Protein AF-A0A941NDY4-F1 (afdb_monomer_lite)

Radius of gyration: 21.11 Å; chains: 1; bounding box: 29×26×54 Å

pLDDT: mean 90.11, std 8.54, range [55.94, 98.06]

Secondary structure (DSSP, 8-state):
--HHHHHHHHHTTS-HHHHHHHHHHHHHHHHHHHHHPPPHHHHHHHHHHHT-SSPPP--HHHHHHHHHHH--

Structure (mmCIF, N/CA/C/O backbone):
data_AF-A0A941NDY4-F1
#
_entry.id   AF-A0A941NDY4-F1
#
loop_
_atom_site.group_PDB
_atom_site.id
_atom_site.type_symbol
_atom_site.label_atom_id
_atom_site.label_alt_id
_atom_site.label_comp_id
_atom_site.label_asym_id
_atom_site.label_entity_id
_atom_site.label_seq_id
_atom_site.pdbx_PDB_ins_code
_atom_site.Cartn_x
_atom_site.Cartn_y
_atom_site.Cartn_z
_atom_site.occupancy
_atom_site.B_iso_or_equiv
_atom_site.auth_seq_id
_atom_site.auth_comp_id
_atom_site.auth_asym_id
_atom_site.auth_atom_id
_atom_site.pdbx_PDB_model_num
ATOM 1 N N . MET A 1 1 ? -8.773 -15.756 15.366 1.00 79.25 1 MET A N 1
ATOM 2 C CA . MET A 1 1 ? -8.771 -14.286 15.333 1.00 79.25 1 MET A CA 1
ATOM 3 C C . MET A 1 1 ? -7.943 -13.840 14.141 1.00 79.25 1 MET A C 1
ATOM 5 O O . MET A 1 1 ? -6.804 -14.282 14.022 1.00 79.25 1 MET A O 1
ATOM 9 N N . THR A 1 2 ? -8.517 -13.068 13.228 1.00 96.19 2 THR A N 1
ATOM 10 C CA . THR A 1 2 ? -7.810 -12.511 12.067 1.00 96.19 2 THR A CA 1
ATOM 11 C C . THR A 1 2 ? -6.873 -11.381 12.508 1.00 96.19 2 THR A C 1
ATOM 13 O O . THR A 1 2 ? -7.039 -10.810 13.586 1.00 96.19 2 THR A O 1
ATOM 16 N N . LYS A 1 3 ? -5.885 -11.024 11.677 1.00 92.88 3 LYS A N 1
ATOM 17 C CA . LYS A 1 3 ? -5.020 -9.862 11.958 1.00 92.88 3 LYS A CA 1
ATOM 18 C C . LYS A 1 3 ? -5.816 -8.557 12.064 1.00 92.88 3 LYS A C 1
ATOM 20 O O . LYS A 1 3 ? -5.468 -7.706 12.873 1.00 92.88 3 LYS A O 1
ATOM 25 N N . LEU A 1 4 ? -6.903 -8.433 11.297 1.00 92.12 4 LEU A N 1
ATOM 26 C CA . LEU A 1 4 ? -7.815 -7.292 11.365 1.00 92.12 4 LEU A CA 1
ATOM 27 C C . LEU A 1 4 ? -8.478 -7.195 12.745 1.00 92.12 4 LEU A C 1
ATOM 29 O O . LEU A 1 4 ? -8.454 -6.142 13.373 1.00 92.12 4 LEU A O 1
ATOM 33 N N . GLU A 1 5 ? -9.018 -8.307 13.246 1.00 96.19 5 GLU A N 1
ATOM 34 C CA . GLU A 1 5 ? -9.641 -8.359 14.573 1.00 96.19 5 GLU A CA 1
ATOM 35 C C . GLU A 1 5 ? -8.649 -8.007 15.690 1.00 96.19 5 GLU A C 1
ATOM 37 O O . GLU A 1 5 ? -9.011 -7.299 16.627 1.00 96.19 5 GLU A O 1
ATOM 42 N N . GLN A 1 6 ?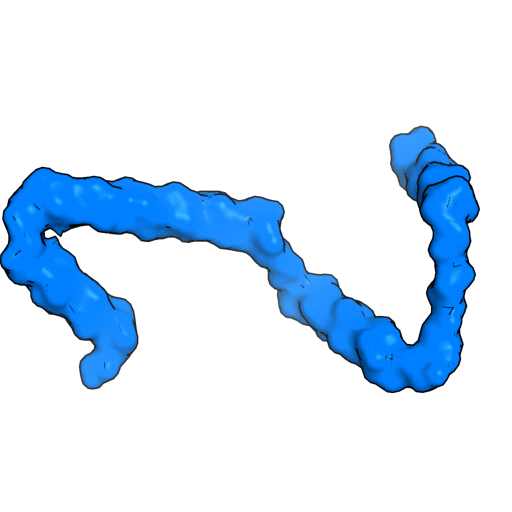 -7.396 -8.465 15.582 1.00 96.06 6 GLN A N 1
ATOM 43 C CA . GLN A 1 6 ? -6.337 -8.120 16.537 1.00 96.06 6 GLN A CA 1
ATOM 44 C C . GLN A 1 6 ? -6.020 -6.622 16.515 1.00 96.06 6 GLN A C 1
ATOM 46 O O . GLN A 1 6 ? -5.964 -6.002 17.572 1.00 96.06 6 GLN A O 1
ATOM 51 N N . VAL A 1 7 ? -5.861 -6.025 15.328 1.00 94.25 7 VAL A N 1
ATOM 52 C CA . VAL A 1 7 ? -5.519 -4.599 15.216 1.00 94.25 7 VAL A CA 1
ATOM 53 C C . VAL A 1 7 ? -6.641 -3.713 15.757 1.00 94.25 7 VAL A C 1
ATOM 55 O O . VAL A 1 7 ? -6.372 -2.787 16.513 1.00 94.25 7 VAL A O 1
ATOM 58 N N . ILE A 1 8 ? -7.907 -4.044 15.471 1.00 95.19 8 ILE A N 1
ATOM 59 C CA . ILE A 1 8 ? -9.064 -3.314 16.012 1.00 95.19 8 ILE A CA 1
ATOM 60 C C . ILE A 1 8 ? -9.096 -3.416 17.540 1.00 95.19 8 ILE A C 1
ATOM 62 O O . ILE A 1 8 ? -9.400 -2.435 18.219 1.00 95.19 8 ILE A O 1
ATOM 66 N N . ALA A 1 9 ? -8.790 -4.594 18.093 1.00 96.94 9 ALA A N 1
ATOM 67 C CA . ALA A 1 9 ? -8.758 -4.793 19.536 1.00 96.94 9 ALA A CA 1
ATOM 68 C C . ALA A 1 9 ? -7.662 -3.960 20.218 1.00 96.94 9 ALA A C 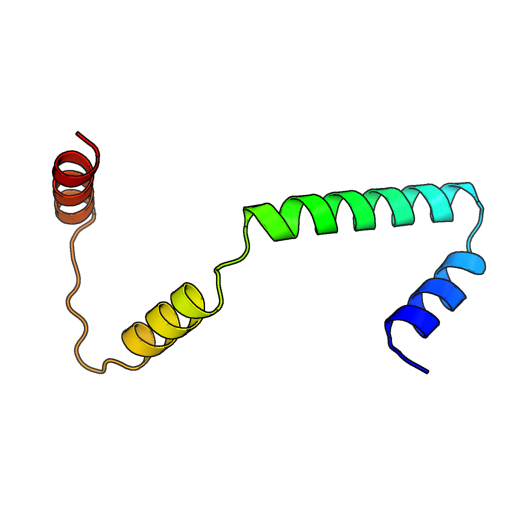1
ATOM 70 O O . ALA A 1 9 ? -7.912 -3.427 21.296 1.00 96.94 9 ALA A O 1
ATOM 71 N N . GLU A 1 10 ? -6.481 -3.822 19.610 1.00 96.38 10 GLU A N 1
ATOM 72 C CA . GLU A 1 10 ? -5.409 -2.973 20.146 1.00 96.38 10 GLU A CA 1
ATOM 73 C C . GLU A 1 10 ? -5.719 -1.479 19.997 1.00 96.38 10 GLU A C 1
ATOM 75 O O . GLU A 1 10 ? -5.550 -0.732 20.958 1.00 96.38 10 GLU A O 1
ATOM 80 N N . LEU A 1 11 ? -6.258 -1.043 18.853 1.00 95.56 11 LEU A N 1
ATOM 81 C CA . LEU A 1 11 ? -6.643 0.358 18.638 1.00 95.56 11 LEU A CA 1
ATOM 82 C C . LEU A 1 11 ? -7.656 0.829 19.680 1.00 95.56 11 LEU A C 1
ATOM 84 O O . LEU A 1 11 ? -7.483 1.886 20.274 1.00 95.56 11 LEU A O 1
ATOM 88 N N . LYS A 1 12 ? -8.661 0.005 19.991 1.00 96.31 12 LYS A N 1
ATOM 89 C CA . LYS A 1 12 ? -9.682 0.335 20.999 1.00 96.31 12 LYS A CA 1
ATOM 90 C C . LYS A 1 12 ? -9.138 0.529 22.418 1.00 96.31 12 LYS A C 1
ATOM 92 O O . LYS A 1 12 ? -9.861 1.057 23.259 1.00 96.31 12 LYS A O 1
ATOM 97 N N . LYS A 1 13 ? -7.910 0.086 22.712 1.00 97.38 13 LYS A N 1
ATOM 98 C CA . LYS A 1 13 ? -7.261 0.307 24.017 1.00 97.38 13 LYS A CA 1
ATOM 99 C C . LYS A 1 13 ? -6.581 1.674 24.115 1.00 97.38 13 LYS A C 1
ATOM 101 O O . LYS A 1 13 ? -6.220 2.075 25.218 1.00 97.38 13 LYS A O 1
ATOM 106 N N . LEU A 1 14 ? -6.366 2.356 22.991 1.00 97.38 14 LEU A N 1
ATOM 107 C CA . LEU A 1 14 ? -5.708 3.659 22.951 1.00 97.38 14 LEU A CA 1
ATOM 108 C C . LEU A 1 14 ? -6.657 4.783 23.404 1.00 97.38 14 LEU A C 1
ATOM 110 O O . LEU A 1 14 ? -7.878 4.608 23.362 1.00 97.38 14 LEU A O 1
ATOM 114 N N . PRO A 1 15 ? -6.129 5.952 23.801 1.00 98.06 15 PRO A N 1
ATOM 115 C CA . PRO A 1 15 ? -6.931 7.160 23.979 1.00 98.06 15 PRO A CA 1
ATOM 116 C C . PRO A 1 15 ? -7.679 7.556 22.693 1.00 98.06 15 PRO A C 1
ATOM 118 O O . PRO A 1 15 ? -7.165 7.286 21.603 1.00 98.06 15 PRO A O 1
ATOM 121 N N . PRO A 1 16 ? -8.854 8.209 22.786 1.00 96.31 16 PRO A N 1
ATOM 122 C CA . PRO A 1 16 ? -9.648 8.589 21.617 1.00 96.31 16 PRO A CA 1
ATOM 123 C C . PRO A 1 16 ? -8.873 9.395 20.570 1.00 96.31 16 PRO A C 1
ATOM 125 O O . PRO A 1 16 ? -9.002 9.111 19.385 1.00 96.31 16 PRO A O 1
ATOM 128 N N . GLU A 1 17 ? -8.023 10.338 20.988 1.00 94.50 17 GLU A N 1
ATOM 129 C CA . GLU A 1 17 ? -7.213 11.129 20.056 1.00 94.50 17 GLU A CA 1
ATOM 130 C C . GLU A 1 17 ? -6.263 10.257 19.225 1.00 94.50 17 GLU A C 1
ATOM 132 O O . GLU A 1 17 ? -6.170 10.413 18.013 1.00 94.50 17 GLU A O 1
ATOM 137 N N . MET A 1 18 ? -5.641 9.254 19.849 1.00 94.75 18 MET A N 1
ATOM 138 C CA . MET A 1 18 ? -4.759 8.328 19.144 1.00 94.75 18 MET A CA 1
ATOM 139 C C . MET A 1 18 ? -5.549 7.372 18.249 1.00 94.75 18 MET A C 1
ATOM 141 O O . MET A 1 18 ? -5.056 6.978 17.198 1.00 94.75 18 MET A O 1
ATOM 145 N N . GLN A 1 19 ? -6.764 6.979 18.643 1.00 96.50 19 GLN A N 1
ATOM 146 C CA . GLN A 1 19 ? -7.619 6.155 17.786 1.00 96.50 19 GLN A CA 1
ATOM 147 C C . GLN A 1 19 ? -7.923 6.861 16.463 1.00 96.50 19 GLN A C 1
ATOM 149 O O . GLN A 1 19 ? -7.804 6.229 15.414 1.00 96.50 19 GLN A O 1
ATOM 154 N N . GLU A 1 20 ? -8.264 8.151 16.516 1.00 95.94 20 GLU A N 1
ATOM 155 C CA . GLU A 1 20 ? -8.519 8.972 15.328 1.00 95.94 20 GLU A CA 1
ATOM 156 C C . GLU A 1 20 ? -7.260 9.151 14.471 1.00 95.94 20 GLU A C 1
ATOM 158 O O . GLU A 1 20 ? -7.316 8.922 13.264 1.00 95.94 20 GLU A O 1
ATOM 163 N N . ASP A 1 21 ? -6.107 9.451 15.081 1.00 95.38 21 ASP A N 1
ATOM 164 C CA . ASP A 1 21 ? -4.838 9.593 14.351 1.00 95.38 21 ASP A CA 1
ATOM 165 C C . ASP A 1 21 ? -4.474 8.311 13.578 1.00 95.38 21 ASP A C 1
ATOM 167 O O . ASP A 1 21 ? -4.130 8.347 12.392 1.00 95.38 21 ASP A O 1
ATOM 171 N N . TRP A 1 22 ? -4.586 7.148 14.229 1.00 95.75 22 TRP A N 1
ATOM 172 C CA . TRP A 1 22 ? -4.335 5.859 13.580 1.00 95.75 22 TRP A CA 1
ATOM 173 C C . TRP A 1 22 ? -5.382 5.538 12.510 1.00 95.75 22 TRP A C 1
ATOM 175 O O . TRP A 1 22 ? -5.024 5.021 11.450 1.00 95.75 22 TRP A O 1
ATOM 185 N N . ALA A 1 23 ? -6.661 5.830 12.760 1.00 93.00 23 ALA A N 1
ATOM 186 C CA . ALA A 1 23 ? -7.725 5.604 11.787 1.00 93.00 23 ALA A CA 1
ATOM 187 C C . ALA A 1 23 ? -7.506 6.433 10.514 1.00 93.00 23 ALA A C 1
ATOM 189 O O . ALA A 1 23 ? -7.604 5.879 9.419 1.00 93.00 23 ALA A O 1
ATOM 190 N N . ALA A 1 24 ? -7.141 7.710 10.651 1.00 92.06 24 ALA A N 1
ATOM 191 C CA . ALA A 1 24 ? -6.804 8.583 9.530 1.00 92.06 24 ALA A CA 1
ATOM 192 C C . ALA A 1 24 ? -5.646 8.009 8.703 1.00 92.06 24 ALA A C 1
ATOM 194 O O . ALA A 1 24 ? -5.788 7.824 7.498 1.00 92.06 24 ALA A O 1
ATOM 195 N N . MET A 1 25 ? -4.553 7.599 9.356 1.00 92.06 25 MET A N 1
ATOM 196 C CA . MET A 1 25 ? -3.408 6.994 8.667 1.00 92.06 25 MET A CA 1
ATOM 197 C C . MET A 1 25 ? -3.792 5.722 7.890 1.00 92.06 25 MET A C 1
ATOM 199 O O . MET A 1 25 ? -3.313 5.502 6.778 1.00 92.06 25 MET A O 1
ATOM 203 N N . PHE A 1 26 ? -4.650 4.861 8.448 1.00 91.06 26 PHE A N 1
ATOM 204 C CA . PHE A 1 26 ? -5.113 3.669 7.730 1.00 91.06 26 PHE A CA 1
ATOM 205 C C . PHE A 1 26 ? -6.005 4.012 6.538 1.00 91.06 26 PHE A C 1
ATOM 207 O O . PHE A 1 26 ? -5.890 3.359 5.503 1.00 91.06 26 PHE A O 1
ATOM 214 N N . LEU A 1 27 ? -6.884 5.007 6.668 1.00 89.56 27 LEU A N 1
ATOM 215 C CA . LEU A 1 27 ? -7.738 5.461 5.571 1.00 89.56 27 LEU A CA 1
ATOM 216 C C . LEU A 1 27 ? -6.911 6.068 4.435 1.00 89.56 27 LEU A C 1
ATOM 218 O O . LEU A 1 27 ? -7.127 5.699 3.281 1.00 89.56 27 LEU A O 1
ATOM 222 N N . ASP A 1 28 ? -5.921 6.899 4.763 1.00 87.50 28 ASP A N 1
ATOM 223 C CA . ASP A 1 28 ? -4.984 7.465 3.789 1.00 87.50 28 ASP A CA 1
ATOM 224 C C . ASP A 1 28 ? -4.209 6.355 3.070 1.00 87.50 28 ASP A C 1
ATOM 226 O O . ASP A 1 28 ? -4.148 6.321 1.842 1.00 87.50 28 ASP A O 1
ATOM 230 N N . GLN A 1 29 ? -3.690 5.376 3.817 1.00 84.62 29 GLN A N 1
ATOM 231 C CA . GLN A 1 29 ? -2.963 4.248 3.238 1.00 84.62 29 GLN A CA 1
ATOM 232 C C . GLN A 1 29 ? -3.846 3.391 2.320 1.00 84.62 29 GLN A C 1
ATOM 234 O O . GLN A 1 29 ? -3.363 2.894 1.305 1.00 84.62 29 GLN A O 1
ATOM 239 N N . LEU A 1 30 ? -5.122 3.189 2.659 1.00 84.50 30 LEU A N 1
ATOM 240 C CA . LEU A 1 30 ? -6.061 2.458 1.804 1.00 84.50 30 LEU A CA 1
ATOM 241 C C . LEU A 1 30 ? -6.344 3.223 0.506 1.00 84.50 30 LEU A C 1
ATOM 243 O O . LEU A 1 30 ? -6.362 2.615 -0.565 1.00 84.50 30 LEU A O 1
ATOM 247 N N . ASP A 1 31 ? -6.502 4.544 0.581 1.00 82.12 31 ASP A N 1
ATOM 248 C CA . ASP A 1 31 ? -6.704 5.393 -0.594 1.00 82.12 31 ASP A CA 1
ATOM 249 C C . ASP A 1 31 ? -5.449 5.448 -1.490 1.00 82.12 31 ASP A C 1
ATOM 251 O O . ASP A 1 31 ? -5.537 5.358 -2.717 1.00 82.12 31 ASP A O 1
ATOM 255 N N . GLU A 1 32 ? -4.255 5.505 -0.895 1.00 76.75 32 GLU A N 1
ATOM 256 C CA . GLU A 1 32 ? -2.982 5.468 -1.620 1.00 76.75 32 GLU A CA 1
ATOM 257 C C . GLU A 1 32 ? -2.649 4.089 -2.197 1.00 76.75 32 GLU A C 1
ATOM 259 O O . GLU A 1 32 ? -2.122 3.999 -3.311 1.00 76.75 32 GLU A O 1
ATOM 264 N N . GLN A 1 33 ? -2.964 2.999 -1.490 1.00 65.31 33 GLN A N 1
ATOM 265 C CA . GLN A 1 33 ? -2.695 1.645 -1.978 1.00 65.31 33 GLN A CA 1
ATOM 266 C C . GLN A 1 33 ? -3.377 1.391 -3.318 1.00 65.31 33 GLN A C 1
ATOM 268 O O . GLN A 1 33 ? -2.779 0.771 -4.197 1.00 65.31 33 GLN A O 1
ATOM 273 N N . HIS A 1 34 ? -4.582 1.913 -3.527 1.00 62.41 34 HIS A N 1
ATOM 274 C CA . HIS A 1 34 ? -5.255 1.796 -4.818 1.00 62.41 34 HIS A CA 1
ATOM 275 C C . HIS A 1 34 ? -4.575 2.596 -5.938 1.00 62.41 34 HIS A C 1
ATOM 277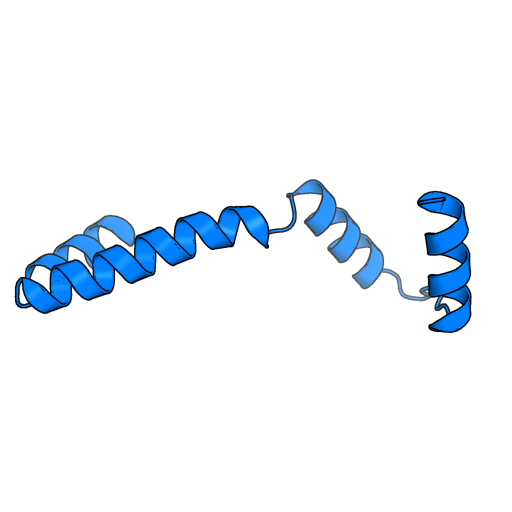 O O . HIS A 1 34 ? -4.734 2.249 -7.106 1.00 62.41 34 HIS A O 1
ATOM 283 N N . ARG A 1 35 ? -3.789 3.629 -5.613 1.00 68.12 35 ARG A N 1
ATOM 284 C CA . ARG A 1 35 ? -3.084 4.454 -6.608 1.00 68.12 35 ARG A CA 1
ATOM 285 C C . ARG A 1 35 ? -1.717 3.903 -7.008 1.00 68.12 35 ARG A C 1
ATOM 287 O O . ARG A 1 35 ? -1.289 4.150 -8.132 1.00 68.12 35 ARG A O 1
ATOM 294 N N . TYR A 1 36 ? -1.032 3.185 -6.115 1.00 68.06 36 TYR A N 1
ATOM 295 C CA . TYR A 1 36 ? 0.362 2.758 -6.325 1.00 68.06 36 TYR A CA 1
ATOM 296 C C . TYR A 1 36 ? 0.576 1.241 -6.375 1.00 68.06 36 TYR A C 1
ATOM 298 O O . TYR A 1 36 ? 1.720 0.787 -6.452 1.00 68.06 36 TYR A O 1
ATOM 306 N N . THR A 1 37 ? -0.485 0.434 -6.331 1.00 78.81 37 THR A N 1
ATOM 307 C CA . THR A 1 37 ? -0.362 -1.019 -6.501 1.00 78.81 37 THR A CA 1
ATOM 308 C C . THR A 1 37 ? -0.417 -1.412 -7.972 1.00 78.81 37 THR A C 1
ATOM 310 O O . THR A 1 37 ? -1.202 -0.885 -8.758 1.00 78.81 37 THR A O 1
ATOM 313 N N . LEU A 1 38 ? 0.447 -2.355 -8.347 1.00 82.50 38 LEU A N 1
ATOM 314 C CA . LEU A 1 38 ? 0.348 -3.032 -9.633 1.00 82.50 38 LEU A CA 1
ATOM 315 C C . LEU A 1 38 ? -0.839 -3.998 -9.597 1.00 82.50 38 LEU A C 1
ATOM 317 O O . LEU A 1 38 ? -1.070 -4.657 -8.582 1.00 82.50 38 LEU A O 1
ATOM 321 N N . THR A 1 39 ? -1.557 -4.118 -10.710 1.00 87.50 39 THR A N 1
ATOM 322 C CA . THR A 1 39 ? -2.553 -5.181 -10.883 1.00 87.50 39 THR A CA 1
ATOM 323 C C . THR A 1 39 ? -1.873 -6.551 -10.878 1.00 87.50 39 THR A C 1
ATOM 325 O O . THR A 1 39 ? -0.682 -6.659 -11.178 1.00 87.50 39 THR A O 1
ATOM 328 N N . ASP A 1 40 ? -2.623 -7.619 -10.598 1.00 88.19 40 ASP A N 1
ATOM 329 C CA . ASP A 1 40 ? -2.077 -8.984 -10.620 1.00 88.19 40 ASP A CA 1
ATOM 330 C C . ASP A 1 40 ? -1.392 -9.311 -11.959 1.00 88.19 40 ASP A C 1
ATOM 332 O O . ASP A 1 40 ? -0.305 -9.885 -11.983 1.00 88.19 40 ASP A O 1
ATOM 336 N N . GLU A 1 41 ? -1.972 -8.864 -13.076 1.00 92.00 41 GLU A N 1
ATOM 337 C CA . GLU A 1 41 ? -1.391 -9.016 -14.414 1.00 92.00 41 GLU A CA 1
ATOM 338 C C . GLU A 1 41 ? -0.054 -8.271 -14.558 1.00 92.00 41 GLU A C 1
ATOM 340 O O . GLU A 1 41 ? 0.921 -8.818 -15.077 1.00 92.00 41 GLU A O 1
ATOM 345 N N . GLN A 1 42 ? 0.026 -7.036 -14.056 1.00 91.50 42 GLN A N 1
ATOM 346 C CA . GLN A 1 42 ? 1.265 -6.258 -14.064 1.00 91.50 42 GLN A CA 1
ATOM 347 C C . GLN A 1 42 ? 2.341 -6.901 -13.178 1.00 91.50 42 GLN A C 1
ATOM 349 O O . GLN A 1 42 ? 3.516 -6.912 -13.549 1.00 91.50 42 GLN A O 1
ATOM 354 N N . VAL A 1 43 ? 1.958 -7.464 -12.029 1.00 94.06 43 VAL A N 1
ATOM 355 C CA . VAL A 1 43 ? 2.873 -8.196 -11.143 1.00 94.06 43 VAL A CA 1
ATOM 356 C C . VAL A 1 43 ? 3.411 -9.450 -11.832 1.00 94.06 43 VAL A C 1
ATOM 358 O O . VAL A 1 43 ? 4.618 -9.697 -11.777 1.00 94.06 43 VAL A O 1
ATOM 361 N N . GLU A 1 44 ? 2.559 -10.226 -12.501 1.00 96.06 44 GLU A N 1
ATOM 362 C CA . GLU A 1 44 ? 2.988 -11.408 -13.256 1.00 96.06 44 GLU A CA 1
ATOM 363 C C . GLU A 1 44 ? 3.935 -11.045 -14.404 1.00 96.06 44 GLU A C 1
ATOM 365 O O . GLU A 1 44 ? 4.959 -11.705 -14.590 1.00 96.06 44 GLU A O 1
ATOM 370 N N . GLU A 1 45 ? 3.680 -9.949 -15.123 1.00 94.62 45 GLU A N 1
ATOM 371 C CA . GLU A 1 45 ? 4.592 -9.473 -16.167 1.00 94.62 45 GLU A CA 1
ATOM 372 C C . GLU A 1 45 ? 5.957 -9.055 -15.595 1.00 94.62 45 GLU A C 1
ATOM 374 O O . GLU A 1 45 ? 7.000 -9.397 -16.163 1.00 94.62 45 GLU A O 1
ATOM 379 N N . VAL A 1 46 ? 5.984 -8.370 -14.445 1.00 93.44 46 VAL A N 1
ATOM 380 C CA . VAL A 1 46 ? 7.242 -8.040 -13.755 1.00 93.44 46 VAL A CA 1
ATOM 381 C C . VAL A 1 46 ? 7.983 -9.316 -13.354 1.00 93.44 46 VAL A C 1
ATOM 383 O O . VAL A 1 46 ? 9.174 -9.445 -13.647 1.00 93.44 46 VAL A O 1
ATOM 386 N N . ARG A 1 47 ? 7.290 -10.291 -12.751 1.00 94.88 47 ARG A N 1
ATOM 387 C CA . ARG A 1 47 ? 7.878 -11.588 -12.372 1.00 94.88 47 ARG A CA 1
ATOM 388 C C . ARG A 1 47 ? 8.455 -12.319 -13.582 1.00 94.88 47 ARG A C 1
ATOM 390 O O . ARG A 1 47 ? 9.593 -12.786 -13.519 1.00 94.88 47 ARG A O 1
ATOM 397 N N . ARG A 1 48 ? 7.718 -12.368 -14.696 1.00 94.88 48 ARG A N 1
ATOM 398 C CA . ARG A 1 48 ? 8.163 -12.990 -15.951 1.00 94.88 48 ARG A CA 1
ATOM 399 C C . ARG A 1 48 ? 9.440 -12.336 -16.478 1.00 94.88 48 ARG A C 1
ATOM 401 O O . ARG A 1 48 ? 10.371 -13.050 -16.838 1.00 94.88 48 ARG A O 1
ATOM 408 N N . ARG A 1 49 ? 9.509 -10.998 -16.500 1.00 92.06 49 ARG A N 1
ATOM 409 C CA . ARG A 1 49 ? 10.709 -10.262 -16.945 1.00 92.06 49 ARG A CA 1
ATOM 410 C C . ARG A 1 49 ? 11.901 -10.468 -16.021 1.00 92.06 49 ARG A C 1
ATOM 412 O O . ARG A 1 49 ? 13.016 -10.599 -16.507 1.00 92.06 49 ARG A O 1
ATOM 419 N N . MET A 1 50 ? 11.679 -10.519 -14.709 1.00 92.00 50 MET A N 1
ATOM 420 C CA . MET A 1 50 ? 12.746 -10.782 -13.739 1.00 92.00 50 MET A CA 1
ATOM 421 C C . MET A 1 50 ? 13.318 -12.201 -13.847 1.00 92.00 50 MET A C 1
ATOM 423 O O . MET A 1 50 ? 14.478 -12.415 -13.508 1.00 92.00 50 MET A O 1
ATOM 427 N N . ALA A 1 51 ? 12.517 -13.169 -14.299 1.00 95.38 51 ALA A N 1
ATOM 428 C CA . ALA A 1 51 ? 12.955 -14.548 -14.493 1.00 95.38 51 ALA A CA 1
ATOM 429 C C . ALA A 1 51 ? 13.753 -14.767 -15.795 1.00 95.38 51 ALA A C 1
ATOM 431 O O . ALA A 1 51 ? 14.356 -15.832 -15.966 1.00 95.38 51 ALA A O 1
ATOM 432 N N . ASP A 1 52 ? 13.766 -13.793 -16.711 1.00 94.56 52 ASP A N 1
ATOM 433 C CA . ASP A 1 52 ? 14.537 -13.868 -17.950 1.00 94.56 52 ASP A CA 1
ATOM 434 C C . ASP A 1 52 ? 16.042 -13.778 -17.655 1.00 94.56 52 ASP A C 1
ATOM 436 O O . ASP A 1 52 ? 16.530 -12.822 -17.052 1.00 94.56 52 ASP A O 1
ATOM 440 N N . LYS A 1 53 ? 16.794 -14.793 -18.089 1.00 93.19 53 LYS A N 1
ATOM 441 C CA . LYS A 1 53 ? 18.246 -14.877 -17.879 1.00 93.19 53 LYS A CA 1
ATOM 442 C C . LYS A 1 53 ? 19.045 -14.038 -18.873 1.00 93.19 53 LYS A C 1
ATOM 444 O O . LYS A 1 53 ? 20.242 -13.860 -18.661 1.00 93.19 53 LYS A O 1
ATOM 449 N N . ASN A 1 54 ? 18.423 -13.562 -19.951 1.00 92.56 54 ASN A N 1
ATOM 450 C CA . ASN A 1 54 ? 19.071 -12.711 -20.943 1.00 92.56 54 ASN A CA 1
ATOM 451 C C . A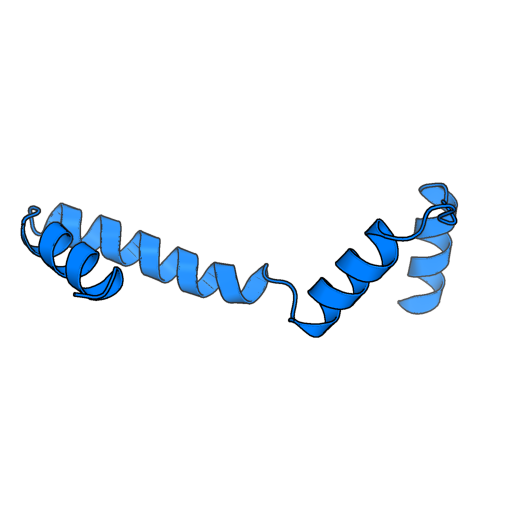SN A 1 54 ? 18.169 -11.526 -21.332 1.00 92.56 54 ASN A C 1
ATOM 453 O O . ASN A 1 54 ? 17.702 -11.445 -22.471 1.00 92.56 54 ASN A O 1
ATOM 457 N N . PRO A 1 55 ? 17.902 -10.613 -20.386 1.00 89.38 55 PRO A N 1
ATOM 458 C CA . PRO A 1 55 ? 16.999 -9.501 -20.621 1.00 89.38 55 PRO A CA 1
ATOM 459 C C . PRO A 1 55 ? 17.582 -8.505 -21.629 1.00 89.38 55 PRO A C 1
ATOM 461 O O . PRO A 1 55 ? 18.778 -8.208 -21.646 1.00 89.38 55 PRO A O 1
ATOM 464 N N . VAL A 1 56 ? 16.700 -7.929 -22.445 1.00 88.44 56 VAL A N 1
ATOM 465 C CA . VAL A 1 56 ? 17.049 -6.814 -23.330 1.00 88.44 56 VAL A CA 1
ATOM 466 C C . VAL A 1 56 ? 17.013 -5.518 -22.528 1.00 88.44 56 VAL A C 1
ATOM 468 O O . VAL A 1 56 ? 15.954 -5.096 -22.060 1.00 88.44 56 VAL A O 1
ATOM 471 N N . TYR A 1 57 ? 18.167 -4.872 -22.398 1.00 88.62 57 TYR A N 1
ATOM 472 C CA . TYR A 1 57 ? 18.281 -3.555 -21.781 1.00 88.62 57 TYR A CA 1
ATOM 473 C C . TYR A 1 57 ? 18.124 -2.446 -22.815 1.00 88.62 57 TYR A C 1
ATOM 475 O O . TYR A 1 57 ? 18.418 -2.618 -23.996 1.00 88.62 57 TYR A O 1
ATOM 483 N N . LEU A 1 58 ? 17.672 -1.295 -22.337 1.00 90.50 58 LEU A N 1
ATOM 484 C CA . LEU A 1 58 ? 17.629 -0.055 -23.093 1.00 90.50 58 LEU A CA 1
ATOM 485 C C . LEU A 1 58 ? 18.358 1.005 -22.287 1.00 90.50 58 LEU A C 1
ATOM 487 O O . LEU A 1 58 ? 18.274 1.034 -21.055 1.00 90.50 58 LEU A O 1
ATOM 491 N N . THR A 1 59 ? 19.040 1.898 -22.984 1.00 94.81 59 THR A N 1
ATOM 492 C CA . THR A 1 59 ? 19.485 3.149 -22.386 1.00 94.81 59 THR A CA 1
ATOM 493 C C . THR A 1 59 ? 18.274 4.016 -22.046 1.00 94.81 59 THR A C 1
ATOM 495 O O . THR A 1 59 ? 17.183 3.875 -22.608 1.00 94.81 59 THR A O 1
ATOM 498 N N . LEU A 1 60 ? 18.466 4.947 -21.115 1.00 93.50 60 LEU A N 1
ATOM 499 C CA . LEU A 1 60 ? 17.414 5.881 -20.728 1.00 93.50 60 LEU A CA 1
ATOM 500 C C . LEU A 1 60 ? 16.914 6.717 -21.920 1.00 93.50 60 LEU A C 1
ATOM 502 O O . LEU A 1 60 ? 15.719 6.988 -22.012 1.00 93.50 60 LEU A O 1
ATOM 506 N N . GLU A 1 61 ? 17.802 7.092 -22.842 1.00 95.75 61 GLU A N 1
ATOM 507 C CA . GLU A 1 61 ? 17.433 7.875 -24.026 1.00 95.75 61 GLU A CA 1
ATOM 508 C C . GLU A 1 61 ? 16.585 7.058 -25.008 1.00 95.75 61 GLU A C 1
ATOM 510 O O . GLU A 1 61 ? 15.524 7.518 -25.429 1.00 95.75 61 GLU A O 1
ATOM 515 N N . GLU A 1 62 ? 16.946 5.798 -25.267 1.00 95.06 62 GLU A N 1
ATOM 516 C CA . GLU A 1 62 ? 16.121 4.898 -26.086 1.00 95.06 62 GLU A CA 1
ATOM 517 C C . GLU A 1 62 ? 14.737 4.662 -25.466 1.00 95.06 62 GLU A C 1
ATOM 519 O O . GLU A 1 62 ? 13.733 4.568 -26.177 1.00 95.06 62 GLU A O 1
ATOM 524 N N . ALA A 1 63 ? 14.662 4.573 -24.135 1.00 92.31 63 ALA A N 1
ATOM 525 C CA . ALA A 1 63 ? 13.394 4.438 -23.430 1.00 92.31 63 ALA A CA 1
ATOM 526 C C . ALA A 1 63 ? 12.518 5.694 -23.590 1.00 92.31 63 ALA A C 1
ATOM 528 O O . ALA A 1 63 ? 11.332 5.572 -23.908 1.00 92.31 63 ALA A O 1
ATOM 529 N N . LYS A 1 64 ? 13.095 6.895 -23.430 1.00 94.12 64 LYS A N 1
ATOM 530 C CA . LYS A 1 64 ? 12.387 8.173 -23.620 1.00 94.12 64 LYS A CA 1
ATOM 531 C C . LYS A 1 64 ? 11.858 8.325 -25.044 1.00 94.12 64 LYS A C 1
ATOM 533 O O . LYS A 1 64 ? 10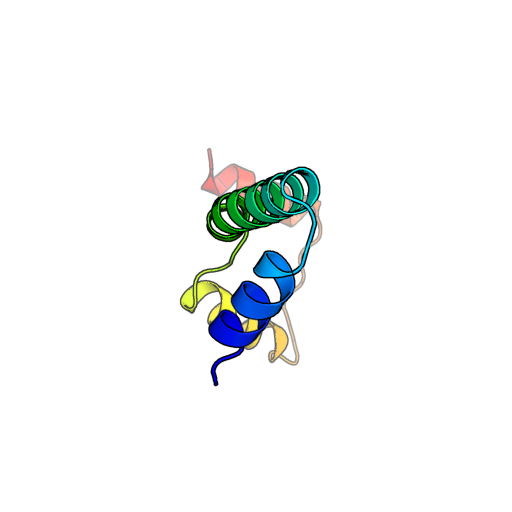.692 8.669 -25.219 1.00 94.12 64 LYS A O 1
ATOM 538 N N . 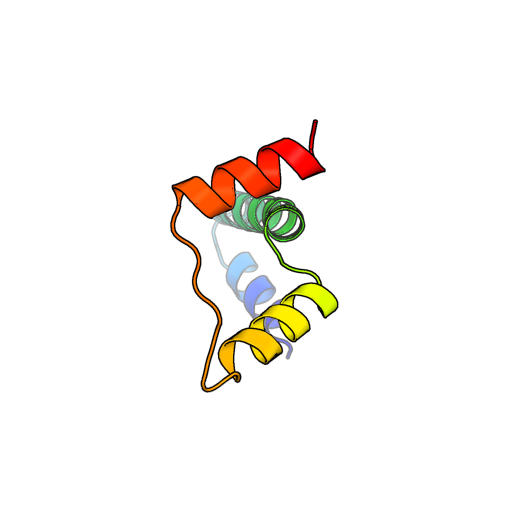GLU A 1 65 ? 12.673 8.018 -26.053 1.00 94.56 65 GLU A N 1
ATOM 539 C CA . GLU A 1 65 ? 12.252 8.085 -27.458 1.00 94.56 65 GLU A CA 1
ATOM 540 C C . GLU A 1 65 ? 11.091 7.132 -27.766 1.00 94.56 65 GLU A C 1
ATOM 542 O O . GLU A 1 65 ? 10.165 7.487 -28.498 1.00 94.56 65 GLU A O 1
ATOM 547 N N . ARG A 1 66 ? 11.115 5.915 -27.208 1.00 91.69 66 ARG A N 1
ATOM 548 C CA . ARG A 1 66 ? 10.021 4.949 -27.377 1.00 91.69 66 ARG A CA 1
ATOM 549 C C . ARG A 1 66 ? 8.734 5.422 -26.709 1.00 91.69 66 ARG A C 1
ATOM 551 O O . ARG A 1 66 ? 7.677 5.312 -27.321 1.00 91.69 66 ARG A O 1
ATOM 558 N N . LEU A 1 67 ? 8.816 5.960 -25.492 1.00 93.00 67 LEU A N 1
ATOM 559 C CA . LEU A 1 67 ? 7.651 6.496 -24.784 1.00 93.00 67 LEU A CA 1
ATOM 560 C C . LEU A 1 67 ? 7.040 7.690 -25.521 1.00 93.00 67 LEU A C 1
ATOM 562 O O . LEU A 1 67 ? 5.826 7.732 -25.693 1.00 93.00 67 LEU A O 1
ATOM 566 N N . ALA A 1 68 ? 7.869 8.605 -26.028 1.00 92.50 68 ALA A N 1
ATOM 567 C CA . ALA A 1 68 ? 7.406 9.751 -26.807 1.00 92.50 68 ALA A CA 1
ATOM 568 C C . ALA A 1 68 ? 6.631 9.336 -28.072 1.00 92.50 68 ALA A C 1
ATOM 570 O O . ALA A 1 68 ? 5.679 10.006 -28.451 1.00 92.50 68 ALA A O 1
ATOM 571 N N . LYS A 1 69 ? 6.996 8.212 -28.705 1.00 91.19 69 LYS A N 1
ATOM 572 C CA . LYS A 1 69 ? 6.273 7.663 -29.868 1.00 91.19 69 LYS A CA 1
ATOM 573 C C . LYS A 1 69 ? 4.944 6.993 -29.511 1.00 91.19 69 LYS A C 1
ATOM 575 O O . LYS A 1 69 ? 4.073 6.915 -30.366 1.00 91.19 69 LYS A O 1
ATOM 580 N N . LEU A 1 70 ? 4.814 6.457 -28.296 1.00 87.25 70 LEU A N 1
ATOM 581 C CA . LEU A 1 70 ? 3.613 5.744 -27.842 1.00 87.25 70 LEU A CA 1
ATOM 582 C C . LEU A 1 70 ? 2.560 6.672 -27.226 1.00 87.25 70 LEU A C 1
ATOM 584 O O . LEU A 1 70 ? 1.381 6.341 -27.252 1.00 87.25 70 LEU A O 1
ATOM 588 N N . LEU A 1 71 ? 2.997 7.787 -26.638 1.00 84.88 71 LEU A N 1
ATOM 589 C CA . LEU A 1 71 ? 2.150 8.744 -25.915 1.00 84.88 71 LEU A CA 1
ATOM 590 C C . LEU A 1 71 ? 1.925 10.058 -26.684 1.00 84.88 71 LEU A C 1
ATOM 592 O O . LEU A 1 71 ? 1.314 10.973 -26.132 1.00 84.88 71 LEU A O 1
ATOM 596 N N . GLY A 1 72 ? 2.473 10.160 -27.899 1.00 55.94 72 GLY A N 1
ATOM 597 C CA . GLY A 1 72 ? 2.328 11.309 -28.796 1.00 55.94 72 GLY A CA 1
ATOM 598 C C . GLY A 1 72 ? 0.968 11.372 -29.471 1.00 55.94 72 GLY A C 1
ATOM 599 O O . GLY A 1 72 ? 0.471 10.304 -29.893 1.00 55.94 72 GLY A O 1
#

Sequence (72 aa):
MTKLEQVIAELKKLPPEMQEDWAAMFLDQLDEQHRYTLTDEQVEEVRRRMADKNPVYLTLEEAKERLAKLLG

Foldseek 3Di:
DDPVVVVVVVLVVDDPVSNVVVVVVVVVCVVVCVVPDDDPVRVVVVVVQVPDPDHDDDDPVRVVVVVVVVVD